Protein AF-D3AEY0-F1 (afdb_monomer_lite)

pLDDT: mean 79.26, std 8.81, range [54.19, 90.0]

Organism: NCBI:txid566550

Structure (mmCIF, N/CA/C/O backbone):
data_AF-D3AEY0-F1
#
_entry.id   AF-D3AEY0-F1
#
loop_
_atom_site.group_PDB
_atom_site.id
_atom_site.type_symbol
_atom_site.label_atom_id
_atom_site.label_alt_id
_atom_site.label_comp_id
_atom_site.label_asym_id
_atom_site.label_entity_id
_atom_site.label_seq_id
_atom_site.pdbx_PDB_ins_code
_atom_site.Cartn_x
_atom_site.Cartn_y
_atom_site.Cartn_z
_atom_site.occupancy
_atom_site.B_iso_or_equiv
_atom_site.auth_seq_id
_atom_site.auth_comp_id
_atom_site.auth_asym_id
_atom_site.auth_atom_id
_atom_site.pdbx_PDB_model_num
ATOM 1 N N . MET A 1 1 ? 10.316 -6.123 -25.352 1.00 58.69 1 MET A N 1
ATOM 2 C CA . MET A 1 1 ? 9.409 -6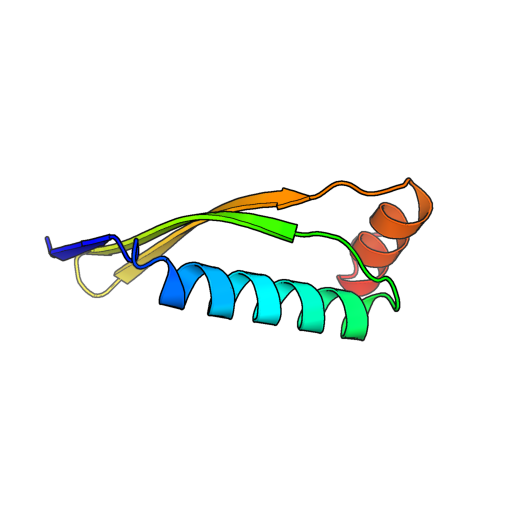.033 -24.193 1.00 58.69 1 MET A CA 1
ATOM 3 C C . MET A 1 1 ? 10.323 -5.954 -23.000 1.00 58.69 1 MET A C 1
ATOM 5 O O . MET A 1 1 ? 11.034 -6.920 -22.752 1.00 58.69 1 MET A O 1
ATOM 9 N N . ASP A 1 2 ? 10.388 -4.787 -22.369 1.00 65.38 2 ASP A N 1
ATOM 10 C CA . ASP A 1 2 ? 11.358 -4.545 -21.307 1.00 65.38 2 ASP A CA 1
ATOM 11 C C . ASP A 1 2 ? 10.632 -4.702 -19.975 1.00 65.38 2 ASP A C 1
ATOM 13 O O . ASP A 1 2 ? 9.827 -3.866 -19.553 1.00 65.38 2 ASP A O 1
ATOM 17 N N . GLU A 1 3 ? 10.867 -5.843 -19.339 1.00 56.22 3 GLU A N 1
ATOM 18 C CA . GLU A 1 3 ? 10.357 -6.132 -18.007 1.00 56.22 3 GLU A CA 1
ATOM 19 C C . GLU A 1 3 ? 11.376 -5.652 -16.980 1.00 56.22 3 GLU A C 1
ATOM 21 O O . GLU A 1 3 ? 12.428 -6.263 -16.780 1.00 56.22 3 GLU A O 1
ATOM 26 N N . MET A 1 4 ? 11.068 -4.543 -16.308 1.00 66.88 4 MET A N 1
ATOM 27 C CA . MET A 1 4 ? 11.874 -4.072 -15.194 1.00 66.88 4 MET A CA 1
ATOM 28 C C . MET A 1 4 ? 11.243 -4.552 -13.893 1.00 66.88 4 MET A C 1
ATOM 30 O O . MET A 1 4 ? 10.368 -3.920 -13.299 1.00 66.88 4 MET A O 1
ATOM 34 N N . ARG A 1 5 ? 11.725 -5.690 -13.397 1.00 59.09 5 ARG A N 1
ATOM 35 C CA . ARG A 1 5 ? 11.376 -6.130 -12.047 1.00 59.09 5 ARG A CA 1
ATOM 36 C C . ARG A 1 5 ? 12.108 -5.222 -11.056 1.00 59.09 5 ARG A C 1
ATOM 38 O O . ARG A 1 5 ? 13.309 -5.368 -10.830 1.00 59.09 5 ARG A O 1
ATOM 45 N N . ILE A 1 6 ? 11.404 -4.255 -10.471 1.00 61.03 6 ILE A N 1
ATOM 46 C CA . ILE A 1 6 ? 11.955 -3.378 -9.432 1.00 61.03 6 ILE A CA 1
ATOM 47 C C . ILE A 1 6 ? 11.936 -4.159 -8.108 1.00 61.03 6 ILE A C 1
ATOM 49 O O . ILE A 1 6 ? 11.095 -3.966 -7.237 1.00 61.03 6 ILE A O 1
ATOM 53 N N . VAL A 1 7 ? 12.874 -5.103 -7.967 1.00 54.19 7 VAL A N 1
ATOM 54 C CA . VAL A 1 7 ? 12.939 -6.037 -6.820 1.00 54.19 7 VAL A CA 1
ATOM 55 C C . VAL A 1 7 ? 13.974 -5.628 -5.773 1.00 54.19 7 VAL A C 1
ATOM 57 O O . VAL A 1 7 ? 14.142 -6.311 -4.763 1.00 54.19 7 VAL A O 1
ATOM 60 N N . SER A 1 8 ? 14.700 -4.528 -5.982 1.00 62.00 8 SER A N 1
ATOM 61 C CA . SER A 1 8 ? 15.710 -4.104 -5.014 1.00 62.00 8 SER A CA 1
ATOM 62 C C . SER A 1 8 ? 15.051 -3.846 -3.655 1.00 62.00 8 SER A C 1
ATOM 64 O O . SER A 1 8 ? 14.137 -3.025 -3.545 1.00 62.00 8 SER A O 1
ATOM 66 N N . LYS A 1 9 ? 15.532 -4.532 -2.606 1.00 62.78 9 LYS A N 1
ATOM 67 C CA . LYS A 1 9 ? 15.105 -4.329 -1.207 1.00 62.78 9 LYS A CA 1
ATOM 68 C C . LYS A 1 9 ? 15.108 -2.844 -0.823 1.00 62.78 9 LYS A C 1
ATOM 70 O O . LYS A 1 9 ? 14.255 -2.403 -0.060 1.00 62.78 9 LYS A O 1
ATOM 75 N N . PHE A 1 10 ? 16.035 -2.077 -1.400 1.00 61.56 10 PHE A N 1
ATOM 76 C CA . PHE A 1 10 ? 16.128 -0.632 -1.229 1.00 61.56 10 PHE A CA 1
ATOM 77 C C . PHE A 1 10 ? 14.892 0.098 -1.771 1.00 61.56 1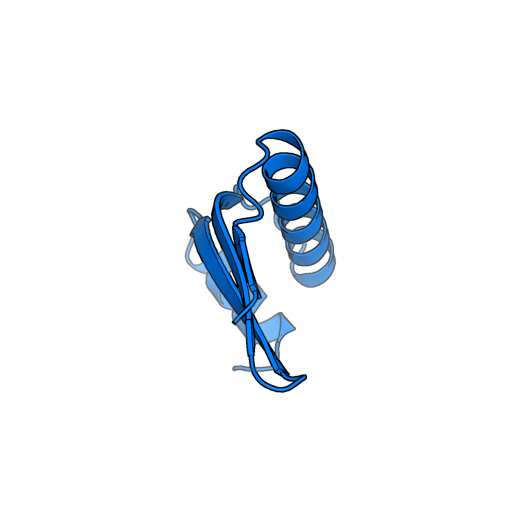0 PHE A C 1
ATOM 79 O O . PHE A 1 10 ? 14.270 0.873 -1.047 1.00 61.56 10 PHE A O 1
ATOM 86 N N . THR A 1 11 ? 14.478 -0.191 -3.007 1.00 70.69 11 THR A N 1
ATOM 87 C CA . THR A 1 11 ? 13.304 0.450 -3.615 1.00 70.69 11 THR A CA 1
ATOM 88 C C . THR A 1 11 ? 12.016 0.041 -2.910 1.00 70.69 11 THR A C 1
ATOM 90 O O . THR A 1 11 ? 11.149 0.886 -2.697 1.00 70.69 11 THR A O 1
ATOM 93 N N . ARG A 1 12 ? 11.919 -1.215 -2.448 1.00 74.19 12 ARG A N 1
ATOM 94 C CA . ARG A 1 12 ? 10.775 -1.667 -1.643 1.00 74.19 12 ARG A CA 1
ATOM 95 C C . ARG A 1 12 ? 10.623 -0.870 -0.350 1.00 74.19 12 ARG A C 1
ATOM 97 O O . ARG A 1 12 ? 9.524 -0.419 -0.045 1.00 74.19 12 ARG A O 1
ATOM 104 N N . GLY A 1 13 ? 11.728 -0.642 0.364 1.00 75.50 13 GLY A N 1
ATOM 105 C CA . GLY A 1 13 ? 11.736 0.163 1.588 1.00 75.50 13 GLY A CA 1
ATOM 106 C C . GLY A 1 13 ? 11.370 1.634 1.359 1.00 75.50 13 GLY A C 1
ATOM 107 O O . GLY A 1 13 ? 10.742 2.256 2.213 1.00 75.50 13 GLY A O 1
ATOM 108 N N . ILE A 1 14 ? 11.727 2.201 0.201 1.00 80.56 14 ILE A N 1
ATOM 109 C CA . ILE A 1 14 ? 11.325 3.568 -0.165 1.00 80.56 14 ILE A CA 1
ATOM 110 C C . ILE A 1 14 ? 9.821 3.629 -0.447 1.00 80.56 14 ILE A C 1
ATOM 112 O O . ILE A 1 14 ? 9.144 4.517 0.071 1.00 80.56 14 ILE A O 1
ATOM 116 N N . ILE A 1 15 ? 9.294 2.686 -1.233 1.00 79.00 15 ILE A N 1
ATOM 117 C CA . ILE A 1 15 ? 7.871 2.644 -1.588 1.00 79.00 15 ILE A CA 1
ATOM 118 C C . ILE A 1 15 ? 7.013 2.400 -0.343 1.00 79.00 15 ILE A C 1
ATOM 120 O O . ILE A 1 15 ? 6.066 3.150 -0.120 1.00 79.00 15 ILE A O 1
ATOM 124 N N . SER A 1 16 ? 7.359 1.433 0.514 1.00 78.50 16 SER A N 1
ATOM 125 C CA . SER A 1 16 ? 6.599 1.172 1.746 1.00 78.50 16 SER A CA 1
ATOM 126 C C . SER A 1 16 ? 6.544 2.409 2.647 1.00 78.50 16 SER A C 1
ATOM 128 O O . SER A 1 16 ? 5.479 2.790 3.136 1.00 78.50 16 SER A O 1
ATOM 130 N N . LYS A 1 17 ? 7.669 3.121 2.786 1.00 83.69 17 LYS A N 1
ATOM 131 C CA . LYS A 1 17 ? 7.737 4.371 3.549 1.00 83.69 17 LYS A CA 1
ATOM 132 C C . LYS A 1 17 ? 6.903 5.488 2.918 1.00 83.69 17 LYS A C 1
ATOM 134 O O . LYS A 1 17 ? 6.263 6.247 3.648 1.00 83.69 17 LYS A O 1
ATOM 139 N N . ALA A 1 18 ? 6.889 5.589 1.588 1.00 83.75 18 ALA A N 1
ATOM 140 C CA . ALA A 1 18 ? 6.069 6.560 0.871 1.00 83.75 18 ALA A CA 1
ATOM 141 C C . ALA A 1 18 ? 4.571 6.288 1.075 1.00 83.75 18 ALA A C 1
ATOM 143 O O . ALA A 1 18 ? 3.838 7.206 1.443 1.00 83.75 18 ALA A O 1
ATOM 144 N N . ILE A 1 19 ? 4.125 5.035 0.925 1.00 81.62 19 ILE A N 1
ATOM 145 C CA . ILE A 1 19 ? 2.720 4.657 1.131 1.00 81.62 19 ILE A CA 1
ATOM 146 C C . ILE A 1 19 ? 2.316 4.925 2.587 1.00 81.62 19 ILE A C 1
ATOM 148 O O . ILE A 1 19 ? 1.323 5.614 2.822 1.00 81.62 19 ILE A O 1
ATOM 152 N N . LYS A 1 20 ? 3.129 4.504 3.567 1.00 84.25 20 LYS A N 1
ATOM 153 C CA . LYS A 1 20 ? 2.878 4.759 4.998 1.00 84.25 20 LYS A CA 1
ATOM 154 C C . LYS A 1 20 ? 2.722 6.252 5.300 1.00 84.25 20 LYS A C 1
ATOM 156 O O . LYS A 1 20 ? 1.819 6.656 6.030 1.00 84.25 20 LYS A O 1
ATOM 161 N N . MET A 1 21 ? 3.561 7.096 4.696 1.00 86.00 21 MET A N 1
ATOM 162 C CA . MET A 1 21 ? 3.472 8.549 4.851 1.00 86.00 21 MET A CA 1
ATOM 163 C C . MET A 1 21 ? 2.190 9.127 4.235 1.00 86.00 21 MET A C 1
ATOM 165 O O . MET A 1 21 ? 1.555 9.987 4.848 1.00 86.00 21 MET A O 1
ATOM 169 N N . VAL A 1 22 ? 1.796 8.664 3.045 1.00 83.88 22 VAL A N 1
ATOM 170 C CA . VAL A 1 22 ? 0.576 9.125 2.361 1.00 83.88 22 VAL A CA 1
ATOM 171 C C . VAL A 1 22 ? -0.671 8.742 3.150 1.00 83.88 22 VAL A C 1
ATOM 173 O O . VAL A 1 22 ? -1.528 9.600 3.372 1.00 83.88 22 VAL A O 1
ATOM 176 N N . ILE A 1 23 ? -0.753 7.494 3.617 1.00 81.75 23 ILE A N 1
ATOM 177 C CA . ILE A 1 23 ? -1.882 7.020 4.421 1.00 81.75 23 ILE A CA 1
ATOM 178 C C . ILE A 1 23 ? -1.979 7.814 5.722 1.00 81.75 23 ILE A C 1
ATOM 180 O O . ILE A 1 23 ? -3.044 8.358 6.020 1.00 81.75 23 ILE A O 1
ATOM 184 N N . ARG A 1 24 ? -0.864 7.994 6.439 1.00 85.00 24 ARG A N 1
ATOM 185 C CA . ARG A 1 24 ? -0.836 8.811 7.659 1.00 85.00 24 ARG A CA 1
ATOM 186 C C . ARG A 1 24 ? -1.276 10.249 7.407 1.00 85.00 24 ARG A C 1
ATOM 188 O O . ARG A 1 24 ? -2.015 10.809 8.207 1.00 85.00 24 ARG A O 1
ATOM 195 N N . LYS A 1 25 ? -0.860 10.856 6.293 1.00 84.50 25 LYS A N 1
ATOM 196 C CA . LYS A 1 25 ? -1.260 12.227 5.941 1.00 84.50 25 LYS A CA 1
ATOM 197 C C . LYS A 1 25 ? -2.753 12.339 5.617 1.00 84.50 25 LYS A C 1
ATOM 199 O O . LYS A 1 25 ? -3.353 13.361 5.928 1.00 84.50 25 LYS A O 1
ATOM 204 N N . LYS A 1 26 ? -3.335 11.326 4.970 1.00 79.31 26 LYS A N 1
ATOM 205 C CA . LYS A 1 26 ? -4.748 11.328 4.557 1.00 79.31 26 LYS A CA 1
ATOM 206 C C . LYS A 1 26 ? -5.713 10.966 5.679 1.00 79.31 26 LYS A C 1
ATOM 208 O O . LYS A 1 26 ? -6.822 11.483 5.699 1.00 79.31 26 LYS A O 1
ATOM 213 N N . THR A 1 27 ? -5.300 10.073 6.569 1.00 79.38 27 THR A N 1
ATOM 214 C CA . THR A 1 27 ? -6.210 9.420 7.518 1.00 79.38 27 THR A CA 1
ATOM 215 C C . THR A 1 27 ? -5.857 9.697 8.975 1.00 79.38 27 THR A C 1
ATOM 217 O O . THR A 1 27 ? -6.693 9.496 9.845 1.00 79.38 27 THR A O 1
ATOM 220 N N . GLY A 1 28 ? -4.637 10.171 9.251 1.00 82.44 28 GLY A N 1
ATOM 221 C CA . GLY A 1 28 ? -4.103 10.344 10.604 1.00 82.44 28 GLY A CA 1
ATOM 222 C C . GLY A 1 28 ? -3.528 9.064 11.218 1.00 82.44 28 GLY A C 1
ATOM 223 O O . GLY A 1 28 ? -2.784 9.155 12.194 1.00 82.44 28 GLY A O 1
ATOM 224 N N . TYR A 1 29 ? -3.799 7.897 10.629 1.00 82.62 29 TYR A N 1
ATOM 225 C CA . TYR A 1 29 ? -3.437 6.600 11.197 1.00 82.62 29 TYR A CA 1
ATOM 226 C C . TYR A 1 29 ? -2.038 6.137 10.794 1.00 82.62 29 TYR A C 1
ATOM 228 O O . TYR A 1 29 ? -1.539 6.423 9.701 1.00 82.62 29 TYR A O 1
ATOM 236 N N . ASN A 1 30 ? -1.383 5.416 11.704 1.00 80.88 30 ASN A N 1
ATOM 237 C CA . ASN A 1 30 ? -0.070 4.828 11.472 1.00 80.88 30 ASN A CA 1
ATOM 238 C C . ASN A 1 30 ? -0.214 3.351 11.113 1.00 80.88 30 ASN A C 1
ATOM 240 O O . ASN A 1 30 ? 0.131 2.474 11.897 1.00 80.88 30 ASN A O 1
ATOM 244 N N . ILE A 1 31 ? -0.709 3.121 9.906 1.00 81.06 31 ILE A N 1
ATOM 245 C CA . ILE A 1 31 ? -0.954 1.787 9.373 1.00 81.06 31 ILE A CA 1
ATOM 246 C C . ILE A 1 31 ? 0.379 1.147 8.998 1.00 81.06 31 ILE A C 1
ATOM 248 O O . ILE A 1 31 ? 1.245 1.802 8.396 1.00 81.06 31 ILE A O 1
ATOM 252 N N . ASP A 1 32 ? 0.558 -0.118 9.371 1.00 81.00 32 ASP A N 1
ATOM 253 C CA . ASP A 1 32 ? 1.714 -0.879 8.927 1.00 81.00 32 ASP A CA 1
ATOM 254 C C . ASP A 1 32 ? 1.459 -1.482 7.549 1.00 81.00 32 ASP A C 1
ATOM 256 O O . ASP A 1 32 ? 0.432 -2.105 7.303 1.00 81.00 32 ASP A O 1
ATOM 260 N N . ILE A 1 33 ? 2.376 -1.200 6.625 1.00 82.75 33 ILE A N 1
ATOM 261 C CA . ILE A 1 33 ? 2.221 -1.520 5.210 1.00 82.75 33 ILE A CA 1
ATOM 262 C C . ILE A 1 33 ? 3.491 -2.203 4.754 1.00 82.75 33 ILE A C 1
ATOM 264 O O . ILE A 1 33 ? 4.577 -1.608 4.769 1.00 82.75 33 ILE A O 1
ATOM 268 N N . GLN A 1 34 ? 3.335 -3.435 4.302 1.00 82.19 34 GLN A N 1
ATOM 269 C CA . GLN A 1 34 ? 4.408 -4.247 3.778 1.00 82.19 34 GLN A CA 1
ATOM 270 C C . GLN A 1 34 ? 4.262 -4.367 2.264 1.00 82.19 34 GLN A C 1
ATOM 272 O O . GLN A 1 34 ? 3.233 -4.786 1.753 1.0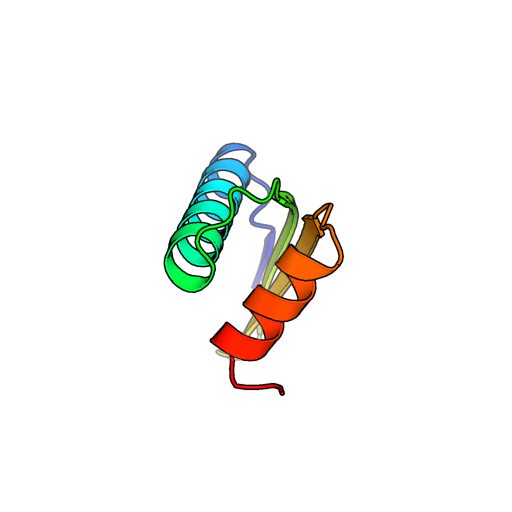0 82.19 34 GLN A O 1
ATOM 277 N N . LEU A 1 35 ? 5.312 -3.992 1.534 1.00 81.44 35 LEU A N 1
ATOM 278 C CA . LEU A 1 35 ? 5.381 -4.199 0.090 1.00 81.44 35 LEU A CA 1
ATOM 279 C C . LEU A 1 35 ? 6.104 -5.519 -0.194 1.00 81.44 35 LEU A C 1
ATOM 281 O O . LEU A 1 35 ? 7.321 -5.623 0.013 1.00 81.44 35 LEU A O 1
ATOM 285 N N . ASN A 1 36 ? 5.368 -6.497 -0.705 1.00 81.81 36 ASN A N 1
ATOM 286 C CA . ASN A 1 36 ? 5.891 -7.819 -1.027 1.00 81.81 36 ASN A CA 1
ATOM 287 C C . ASN A 1 36 ? 6.541 -7.848 -2.410 1.00 81.81 36 ASN A C 1
ATOM 289 O O . ASN A 1 36 ? 7.638 -8.393 -2.563 1.00 81.81 36 ASN A O 1
ATOM 293 N N . GLU A 1 37 ? 5.925 -7.211 -3.406 1.00 80.25 37 GLU A N 1
ATOM 294 C CA . GLU A 1 37 ? 6.441 -7.140 -4.773 1.00 80.25 37 GLU A CA 1
ATOM 295 C C . GLU A 1 37 ? 6.027 -5.832 -5.467 1.00 80.25 37 GLU A C 1
ATOM 297 O O . GLU A 1 37 ? 4.971 -5.263 -5.207 1.00 80.25 37 GLU A O 1
ATOM 302 N N . ALA A 1 38 ? 6.891 -5.333 -6.353 1.00 79.81 38 ALA A N 1
ATOM 303 C CA . ALA A 1 38 ? 6.585 -4.239 -7.265 1.00 79.81 38 ALA A CA 1
ATOM 304 C C . ALA A 1 38 ? 7.164 -4.580 -8.641 1.00 79.81 38 ALA A C 1
ATOM 306 O O . ALA A 1 38 ? 8.385 -4.663 -8.811 1.00 79.81 38 ALA A O 1
ATOM 307 N N . ILE A 1 39 ? 6.292 -4.814 -9.616 1.00 78.12 39 ILE A N 1
ATOM 308 C CA . ILE A 1 39 ? 6.670 -5.162 -10.984 1.00 78.12 39 ILE A CA 1
ATOM 309 C C . ILE A 1 39 ? 6.272 -4.008 -11.888 1.00 78.12 39 ILE A C 1
ATOM 311 O O . ILE A 1 39 ? 5.109 -3.608 -11.917 1.00 78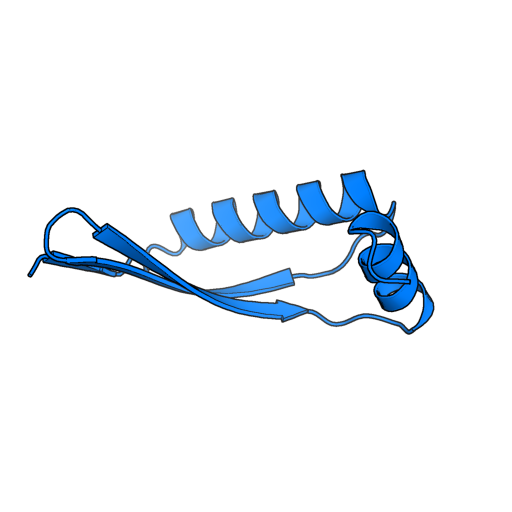.12 39 ILE A O 1
ATOM 315 N N . THR A 1 40 ? 7.241 -3.498 -12.641 1.00 78.44 40 THR A N 1
ATOM 316 C CA . THR A 1 40 ? 6.997 -2.477 -13.651 1.00 78.44 40 THR A CA 1
ATOM 317 C C . THR A 1 40 ? 7.328 -3.054 -15.016 1.00 78.44 40 THR A C 1
ATOM 319 O O . THR A 1 40 ? 8.487 -3.312 -15.335 1.00 78.44 40 THR A O 1
ATOM 322 N N . THR A 1 41 ? 6.314 -3.231 -15.849 1.00 77.94 41 THR A N 1
ATOM 323 C CA . THR A 1 41 ? 6.492 -3.703 -17.221 1.00 77.94 41 THR A CA 1
ATOM 324 C C . THR A 1 41 ? 6.242 -2.552 -18.173 1.00 77.94 41 THR A C 1
ATOM 326 O O . THR A 1 41 ? 5.183 -1.930 -18.120 1.00 77.94 41 THR A O 1
ATOM 329 N N . ILE A 1 42 ? 7.201 -2.262 -19.050 1.00 80.50 42 ILE A N 1
ATOM 330 C CA . ILE A 1 42 ? 7.018 -1.261 -20.099 1.00 80.50 42 ILE A CA 1
ATOM 331 C C . ILE A 1 42 ? 6.784 -2.011 -21.404 1.00 80.50 42 ILE A C 1
ATOM 333 O O . ILE A 1 42 ? 7.659 -2.721 -21.906 1.00 80.50 42 ILE A O 1
ATOM 337 N N . ASN A 1 43 ? 5.576 -1.875 -21.943 1.00 78.88 43 ASN A N 1
ATOM 338 C CA . ASN A 1 43 ? 5.210 -2.470 -23.216 1.00 78.88 43 ASN A CA 1
ATOM 339 C C . ASN A 1 43 ? 4.620 -1.402 -24.133 1.00 78.88 43 ASN A C 1
ATOM 341 O O . ASN A 1 43 ? 3.670 -0.720 -23.759 1.00 78.88 43 ASN A O 1
ATOM 345 N N . ASP A 1 44 ? 5.214 -1.250 -25.315 1.00 80.12 44 ASP A N 1
ATOM 346 C CA . ASP A 1 44 ? 4.744 -0.342 -26.366 1.00 80.12 44 ASP A CA 1
ATOM 347 C C . ASP A 1 44 ? 4.501 1.104 -25.871 1.00 80.12 44 ASP A C 1
ATOM 349 O O . ASP A 1 44 ? 3.467 1.724 -26.112 1.00 80.12 44 ASP A O 1
ATOM 353 N N . GLY A 1 45 ? 5.438 1.620 -25.061 1.00 81.56 45 GLY A N 1
ATOM 354 C CA . GLY A 1 45 ? 5.359 2.953 -24.448 1.00 81.56 45 GLY A CA 1
ATOM 355 C C . GLY A 1 45 ? 4.387 3.082 -23.266 1.00 81.56 45 GLY A C 1
ATOM 356 O O . GLY A 1 45 ? 4.290 4.158 -22.677 1.00 81.56 45 GLY A O 1
ATOM 357 N N . LYS A 1 46 ? 3.686 2.008 -22.882 1.00 82.69 46 LYS A N 1
ATOM 358 C CA . LYS A 1 46 ? 2.790 1.968 -21.718 1.00 82.69 46 LYS A CA 1
ATOM 359 C C . LYS A 1 46 ? 3.479 1.319 -20.526 1.00 82.69 46 LYS A C 1
ATOM 361 O O . LYS A 1 46 ? 4.040 0.230 -20.633 1.00 82.69 46 LYS A O 1
ATOM 366 N N . THR A 1 47 ? 3.384 1.974 -19.375 1.00 83.50 47 THR A N 1
ATOM 367 C CA . THR A 1 47 ? 3.905 1.465 -18.105 1.00 83.50 47 THR A CA 1
ATOM 368 C C . THR A 1 47 ? 2.801 0.739 -17.345 1.00 83.50 47 THR A C 1
ATOM 370 O O . THR A 1 47 ? 1.810 1.346 -16.946 1.00 83.50 47 THR A O 1
ATOM 373 N N . HIS A 1 48 ? 2.993 -0.553 -17.112 1.00 82.00 48 HIS A N 1
ATOM 374 C CA . HIS A 1 48 ? 2.158 -1.380 -16.253 1.00 82.00 48 HIS A CA 1
ATOM 375 C C . HIS A 1 48 ? 2.839 -1.522 -14.898 1.00 82.00 48 HIS A C 1
ATOM 377 O O . HIS A 1 48 ? 3.918 -2.101 -14.813 1.00 82.00 48 HIS A O 1
ATOM 383 N N . LEU A 1 49 ? 2.215 -0.987 -13.850 1.00 82.44 49 LEU A N 1
ATOM 384 C CA . LEU A 1 49 ? 2.696 -1.109 -12.478 1.00 82.44 49 LEU A CA 1
ATOM 385 C C . LEU A 1 49 ? 1.810 -2.099 -11.720 1.00 82.44 49 LEU A C 1
ATOM 387 O O . LEU A 1 49 ? 0.615 -1.862 -11.555 1.00 82.44 49 LEU A O 1
ATOM 391 N N . HIS A 1 50 ? 2.404 -3.189 -11.251 1.00 84.06 50 HIS A N 1
ATOM 392 C CA . HIS A 1 50 ? 1.785 -4.140 -10.338 1.00 84.06 50 HIS A CA 1
ATOM 393 C C . HIS A 1 50 ? 2.446 -4.003 -8.967 1.00 84.06 50 HIS A C 1
ATOM 395 O O . HIS A 1 50 ? 3.671 -4.069 -8.865 1.00 84.06 50 HIS A O 1
ATOM 401 N N . LEU A 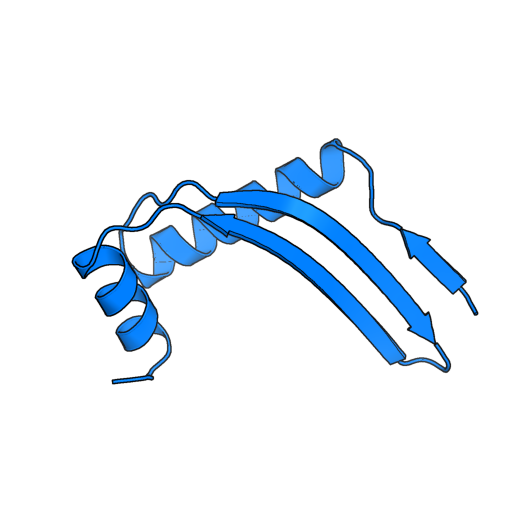1 51 ? 1.644 -3.786 -7.927 1.00 82.38 51 LEU A N 1
ATOM 402 C CA . LEU A 1 51 ? 2.097 -3.678 -6.543 1.00 82.38 51 LEU A CA 1
ATOM 403 C C . LEU A 1 51 ? 1.374 -4.741 -5.717 1.00 82.38 51 LEU A C 1
ATOM 405 O O . LEU A 1 51 ? 0.146 -4.791 -5.735 1.00 82.38 51 LEU A O 1
ATOM 409 N N . ASP A 1 52 ? 2.142 -5.543 -4.991 1.00 84.94 52 ASP A N 1
ATOM 410 C CA . ASP A 1 52 ? 1.662 -6.499 -3.997 1.00 84.94 52 ASP A CA 1
ATOM 411 C C . ASP A 1 52 ? 1.947 -5.914 -2.609 1.00 84.94 52 ASP A C 1
ATOM 413 O O . ASP A 1 52 ? 3.108 -5.685 -2.240 1.00 84.94 52 ASP A O 1
ATOM 417 N N . VAL A 1 53 ? 0.873 -5.592 -1.888 1.00 83.88 53 VAL A N 1
ATOM 418 C CA . VAL A 1 53 ? 0.902 -4.862 -0.623 1.00 83.88 53 VAL A CA 1
ATOM 419 C C . VAL A 1 53 ? -0.002 -5.554 0.387 1.00 83.88 53 VAL A C 1
ATOM 421 O O . VAL A 1 53 ? -1.198 -5.694 0.136 1.00 83.88 53 VAL A O 1
ATOM 424 N N . ASP A 1 54 ? 0.553 -5.851 1.558 1.00 86.94 54 ASP A N 1
ATOM 425 C CA . ASP A 1 54 ? -0.197 -6.267 2.738 1.00 86.94 54 ASP A CA 1
ATOM 426 C C . ASP A 1 54 ? -0.298 -5.111 3.736 1.00 86.94 54 ASP A C 1
ATOM 428 O O . ASP A 1 54 ? 0.665 -4.368 3.962 1.00 86.94 54 ASP A O 1
ATOM 432 N N . ALA A 1 55 ? -1.469 -4.967 4.351 1.00 85.94 55 ALA A N 1
ATOM 433 C CA . ALA A 1 55 ? -1.698 -4.049 5.456 1.00 85.94 55 ALA A CA 1
ATOM 434 C C . ALA A 1 55 ? -2.702 -4.659 6.437 1.00 85.94 55 ALA A C 1
ATOM 436 O O . ALA A 1 55 ? -3.700 -5.252 6.025 1.00 85.94 55 ALA A O 1
ATOM 437 N N . GLU A 1 56 ? -2.449 -4.475 7.727 1.00 86.88 56 GLU A N 1
ATOM 438 C CA . GLU A 1 56 ? -3.399 -4.804 8.787 1.00 86.88 56 GLU A CA 1
ATOM 439 C C . GLU A 1 56 ? -4.087 -3.514 9.238 1.00 86.88 56 GLU A C 1
ATOM 441 O O . GLU A 1 56 ? -3.426 -2.501 9.474 1.00 86.88 56 GLU A O 1
ATOM 446 N N . LEU A 1 57 ? -5.420 -3.543 9.270 1.00 86.94 57 LEU A N 1
ATOM 447 C CA . LEU A 1 57 ? -6.274 -2.385 9.509 1.00 86.94 57 LEU A CA 1
ATOM 448 C C . LEU A 1 57 ? -7.399 -2.768 10.455 1.00 86.94 57 LEU A C 1
ATOM 450 O O . LEU A 1 57 ? -8.054 -3.797 10.253 1.00 86.94 57 LEU A O 1
ATOM 454 N N . ASP A 1 58 ? -7.694 -1.903 11.416 1.00 89.00 58 ASP A N 1
ATOM 455 C CA . ASP A 1 58 ? -8.969 -1.980 12.113 1.00 89.00 58 ASP A CA 1
ATOM 456 C C . ASP A 1 58 ? -10.117 -1.375 11.275 1.00 89.00 58 ASP A C 1
ATOM 458 O O . ASP A 1 58 ? -9.945 -0.812 10.185 1.00 89.00 58 ASP A O 1
ATOM 462 N N . LYS A 1 59 ? -11.345 -1.529 11.777 1.00 89.50 59 LYS A N 1
ATOM 463 C CA . LYS A 1 59 ? -12.547 -1.043 11.094 1.00 89.50 59 LYS A CA 1
ATOM 464 C C . LYS A 1 59 ? -12.538 0.479 10.917 1.00 89.50 59 LYS A C 1
ATOM 466 O O . LYS A 1 59 ? -12.976 0.963 9.873 1.00 89.50 59 LYS A O 1
ATOM 471 N N . ASP A 1 60 ? -12.093 1.230 11.915 1.00 88.94 60 ASP A N 1
ATOM 472 C CA . ASP A 1 60 ? -12.139 2.692 11.898 1.00 88.94 60 ASP A CA 1
ATOM 473 C C . ASP A 1 60 ? -11.068 3.257 10.957 1.00 88.94 60 ASP A C 1
ATOM 475 O O . ASP A 1 60 ? -11.339 4.188 10.190 1.00 88.94 60 ASP A O 1
ATOM 479 N N . GLU A 1 61 ? -9.892 2.631 10.931 1.00 86.44 61 GLU A N 1
ATOM 480 C CA . GLU A 1 61 ? -8.810 2.894 9.985 1.00 86.44 61 GLU A CA 1
ATOM 481 C C . GLU A 1 61 ? -9.265 2.687 8.538 1.00 86.44 61 GLU A C 1
ATOM 483 O O . GLU A 1 61 ? -9.116 3.588 7.702 1.00 86.44 61 GLU A O 1
A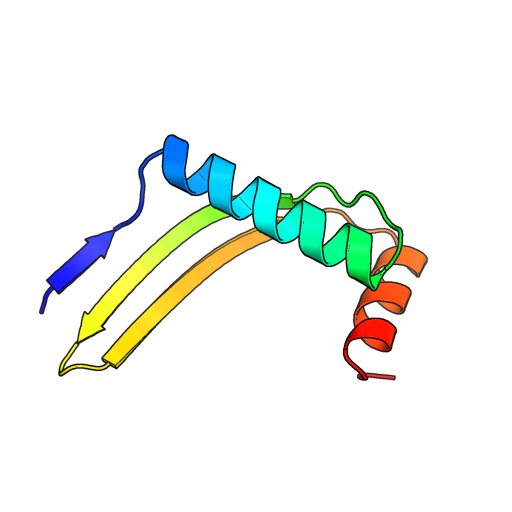TOM 488 N N . LEU A 1 62 ? -9.896 1.543 8.246 1.00 87.88 62 LEU A N 1
ATOM 489 C CA . LEU A 1 62 ? -10.454 1.254 6.924 1.00 87.88 62 LEU A CA 1
ATOM 490 C C . LEU A 1 62 ? -11.500 2.302 6.517 1.00 87.88 62 LEU A C 1
ATOM 492 O O . LEU A 1 62 ? -11.439 2.852 5.414 1.00 87.88 62 LEU A O 1
ATOM 496 N N . MET A 1 63 ? -12.438 2.630 7.408 1.00 90.00 63 MET A N 1
ATOM 497 C CA . MET A 1 63 ? -13.478 3.625 7.127 1.00 90.00 63 MET A CA 1
ATOM 498 C C . MET A 1 63 ? -12.902 5.032 6.913 1.00 90.00 63 MET A C 1
ATOM 500 O O . MET A 1 63 ? -13.410 5.786 6.078 1.00 90.00 63 MET A O 1
ATOM 504 N N . SER A 1 64 ? -11.837 5.400 7.629 1.00 86.31 64 SER A N 1
ATOM 505 C CA . SER A 1 64 ? -11.135 6.673 7.436 1.00 86.31 64 SER A CA 1
ATOM 506 C C . SER A 1 64 ? -10.452 6.743 6.069 1.00 86.31 64 SER A C 1
ATOM 508 O O . SER A 1 64 ? -10.577 7.754 5.369 1.00 86.31 64 SER A O 1
ATOM 510 N N . ILE A 1 65 ? -9.802 5.654 5.633 1.00 84.38 65 ILE A N 1
ATOM 511 C CA . ILE A 1 65 ? -9.219 5.560 4.287 1.00 84.38 65 ILE A CA 1
ATOM 512 C C . ILE A 1 65 ? -10.297 5.783 3.227 1.00 84.38 65 ILE A C 1
ATOM 514 O O . ILE A 1 65 ? -10.122 6.660 2.379 1.00 84.38 65 ILE A O 1
ATOM 518 N N . LEU A 1 66 ? -11.407 5.041 3.298 1.00 87.19 66 LEU A N 1
ATOM 519 C CA . LEU A 1 66 ? -12.499 5.105 2.321 1.00 87.19 66 LEU A CA 1
ATOM 520 C C . LEU A 1 66 ? -13.087 6.522 2.209 1.00 87.19 66 LEU A C 1
ATOM 522 O O . LEU A 1 66 ? -13.189 7.074 1.109 1.00 87.19 66 LEU A O 1
ATOM 526 N N . LYS A 1 67 ? -13.335 7.180 3.347 1.00 87.75 67 LYS A N 1
ATOM 527 C CA . LYS A 1 67 ? -13.755 8.591 3.383 1.00 87.75 67 LYS A CA 1
ATOM 528 C C . LYS A 1 67 ? -12.715 9.529 2.767 1.00 87.75 67 LYS A C 1
ATOM 530 O O . LYS A 1 67 ? -13.077 10.428 2.012 1.00 87.75 67 LYS A O 1
ATOM 535 N N . SER A 1 68 ? -11.423 9.314 3.031 1.00 82.44 68 SER A N 1
ATOM 536 C CA . SER A 1 68 ? -10.330 10.165 2.525 1.00 82.44 68 SER A CA 1
ATOM 537 C C . SER A 1 68 ? -10.125 10.107 1.001 1.00 82.44 68 SER A C 1
ATOM 539 O O . SER A 1 68 ? -9.420 10.956 0.434 1.00 82.44 68 SER A O 1
ATOM 541 N N . ILE A 1 69 ? -10.706 9.099 0.340 1.00 82.94 69 ILE A N 1
ATOM 542 C CA . ILE A 1 69 ? -10.709 8.932 -1.121 1.00 82.94 69 ILE A CA 1
ATOM 543 C C . ILE A 1 69 ? -12.091 9.166 -1.747 1.00 82.94 69 ILE A C 1
ATOM 545 O O . ILE A 1 69 ? -12.238 8.998 -2.953 1.00 82.94 69 ILE A O 1
ATOM 549 N N . GLY A 1 70 ? -13.083 9.598 -0.959 1.00 82.50 70 GLY A N 1
ATOM 550 C CA . GLY A 1 70 ? -14.419 9.943 -1.454 1.00 82.50 70 GLY A CA 1
ATOM 551 C C . GLY A 1 70 ? -15.320 8.745 -1.757 1.00 82.50 70 GLY A C 1
ATOM 552 O O . GLY A 1 70 ? -16.303 8.898 -2.474 1.00 82.50 70 GLY A O 1
ATOM 553 N N . LEU A 1 71 ? -14.998 7.564 -1.225 1.00 80.69 71 LEU A N 1
ATOM 554 C CA . LEU A 1 71 ? -15.847 6.378 -1.290 1.00 80.69 71 LEU A CA 1
ATOM 555 C C . LEU A 1 71 ? -16.604 6.260 0.040 1.00 80.69 71 LEU A C 1
ATOM 557 O O . LEU A 1 71 ? -16.128 5.601 0.960 1.00 80.69 71 LEU A O 1
ATOM 561 N N . ASN A 1 72 ? -17.734 6.956 0.188 1.00 56.78 72 ASN A N 1
ATOM 562 C CA . ASN A 1 72 ? -18.627 6.818 1.346 1.00 56.78 72 ASN A CA 1
ATOM 563 C C . ASN A 1 72 ? -20.068 7.179 0.993 1.00 56.78 72 ASN A C 1
ATOM 565 O O . ASN A 1 72 ? -20.259 8.272 0.418 1.00 56.78 72 ASN A O 1
#

Radius of gyration: 14.49 Å; chains: 1; bounding box: 35×20×38 Å

Sequence (72 aa):
MDEMRIVSKFTRGIISKAIKMVIRKKTGYNIDIQLNEAITTINDGKTHLHLDVDAELDKDELMSILKSIGLN

Foldseek 3Di:
DDKDFPPPPVVQVVVQVVVQVVLCVQQVDRKRKGWPGWIWDQDPNDTDIDTDMDIDDDPSSVVSSCVSVPND

Secondary structure (DSSP, 8-state):
-EEEE---HHHHHHHHHHHHHHHHHHHS---EEEEEEEEEEEETTEEEEEEEEEEE--HHHHHHHHHHTT--